Protein AF-A0A2V8LZL6-F1 (afdb_monomer_lite)

Radius of gyration: 14.29 Å; chains: 1; bounding box: 36×36×32 Å

Secondary structure (DSSP, 8-state):
-EEEEPPPHHHHHHHHHH-GGG--GGGSEEEEESS-TTTTSGGGGG-SEEEETTEEEEEGGG-S--TT-HHHHHHHHHHHHHHHHHHHSTTHHHHHHHHHHHHHTTTT-HHHHHHHHHHHHHHHHHHHTT-

Sequence (131 aa):
MLTRIDLPDALAEWIQIHIPSAGDLTKIRFRSCRRIPFWWIRGNRNMSGLTLANRVYLRAEYCPIDPANRGTVELVFHELAHVLQFRRHPVLFPFRYLLHHVRYGYANNPAEVEARQFADRLMDQYFRDRE

Structure (mmCIF, N/CA/C/O backbone):
data_AF-A0A2V8LZL6-F1
#
_entry.id   AF-A0A2V8LZL6-F1
#
loop_
_atom_site.group_PDB
_atom_site.id
_atom_site.type_symbol
_atom_site.label_atom_id
_atom_site.label_alt_id
_atom_site.label_comp_id
_atom_site.label_asym_id
_atom_site.label_entity_id
_atom_site.label_seq_id
_atom_site.pdbx_PDB_ins_code
_atom_site.Cartn_x
_atom_site.Cartn_y
_atom_site.Cartn_z
_atom_site.occupancy
_atom_site.B_iso_or_equiv
_atom_site.auth_seq_id
_atom_site.auth_comp_id
_atom_site.auth_asym_id
_atom_site.auth_atom_id
_atom_site.pdbx_PDB_model_num
ATOM 1 N N . MET A 1 1 ? 18.870 4.188 6.033 1.00 62.16 1 MET A N 1
ATOM 2 C CA . MET A 1 1 ? 18.158 4.120 7.322 1.00 62.16 1 MET A CA 1
ATOM 3 C C . MET A 1 1 ? 16.705 3.778 7.035 1.00 62.16 1 MET A C 1
ATOM 5 O O . MET A 1 1 ? 16.185 4.294 6.051 1.00 62.16 1 MET A O 1
ATOM 9 N N . LEU A 1 2 ? 16.120 2.842 7.788 1.00 80.06 2 LEU A N 1
ATOM 10 C CA . LEU A 1 2 ? 14.692 2.521 7.719 1.00 80.06 2 LEU A CA 1
ATOM 11 C C . LEU A 1 2 ? 13.992 3.322 8.809 1.00 80.06 2 LEU A C 1
ATOM 13 O O . LEU A 1 2 ? 14.282 3.098 9.983 1.00 80.06 2 LEU A O 1
ATOM 17 N N . THR A 1 3 ? 13.087 4.212 8.430 1.00 87.56 3 THR A N 1
ATOM 18 C CA . THR A 1 3 ? 12.347 5.043 9.387 1.00 87.56 3 THR A CA 1
ATOM 19 C C . THR A 1 3 ? 10.912 4.550 9.436 1.00 87.56 3 THR A C 1
ATOM 21 O O . THR A 1 3 ? 10.319 4.317 8.387 1.00 87.56 3 THR A O 1
ATOM 24 N N . ARG A 1 4 ? 10.356 4.327 10.629 1.00 88.25 4 ARG A N 1
ATOM 25 C CA . ARG A 1 4 ? 8.923 4.038 10.763 1.00 88.25 4 ARG A CA 1
ATOM 26 C C . ARG A 1 4 ? 8.138 5.274 10.322 1.00 88.25 4 ARG A C 1
ATOM 28 O O . ARG A 1 4 ? 8.543 6.384 10.646 1.00 88.25 4 ARG A O 1
ATOM 35 N N . ILE A 1 5 ? 7.059 5.058 9.584 1.00 89.31 5 ILE A N 1
ATOM 36 C CA . ILE A 1 5 ? 6.111 6.107 9.219 1.00 89.31 5 ILE A CA 1
ATOM 37 C C . ILE A 1 5 ? 4.758 5.686 9.759 1.00 89.31 5 ILE A C 1
ATOM 39 O O . ILE A 1 5 ? 4.424 4.500 9.700 1.00 89.31 5 ILE A O 1
ATOM 43 N N . ASP A 1 6 ? 4.001 6.647 10.255 1.00 88.94 6 ASP A N 1
ATOM 44 C CA . ASP A 1 6 ? 2.611 6.445 10.620 1.00 88.94 6 ASP A CA 1
ATOM 45 C C . ASP A 1 6 ? 1.721 7.046 9.522 1.00 88.94 6 ASP A C 1
ATOM 47 O O . ASP A 1 6 ? 2.081 8.030 8.868 1.00 88.94 6 ASP A O 1
ATOM 51 N N . LEU A 1 7 ? 0.592 6.390 9.254 1.00 89.81 7 LEU A N 1
ATOM 52 C CA . LEU A 1 7 ? -0.404 6.926 8.334 1.00 89.81 7 LEU A CA 1
ATOM 53 C C . LEU A 1 7 ? -1.052 8.160 8.977 1.00 89.81 7 LEU A C 1
ATOM 55 O O . LEU A 1 7 ? -1.314 8.119 10.177 1.00 89.81 7 LEU A O 1
ATOM 59 N N . PRO A 1 8 ? -1.344 9.223 8.210 1.00 93.00 8 PRO A N 1
ATOM 60 C CA . PRO A 1 8 ? -2.148 10.335 8.703 1.00 93.00 8 PRO A CA 1
ATOM 61 C C . PRO A 1 8 ? -3.491 9.828 9.233 1.00 93.00 8 PRO A C 1
ATOM 63 O O . PRO A 1 8 ? -4.126 9.015 8.557 1.00 93.00 8 PRO A O 1
ATOM 66 N N . ASP A 1 9 ? -3.938 10.338 10.382 1.00 90.88 9 ASP A N 1
ATOM 67 C CA . ASP A 1 9 ? -5.146 9.848 11.066 1.00 90.88 9 ASP A CA 1
ATOM 68 C C . ASP A 1 9 ? -6.364 9.832 10.135 1.00 90.88 9 ASP A C 1
ATOM 70 O O . ASP A 1 9 ? -7.001 8.797 9.970 1.00 90.88 9 ASP A O 1
ATOM 74 N N . ALA A 1 10 ? -6.594 10.924 9.397 1.00 91.31 10 ALA A N 1
ATOM 75 C CA . ALA A 1 10 ? -7.693 11.021 8.433 1.00 91.31 10 ALA A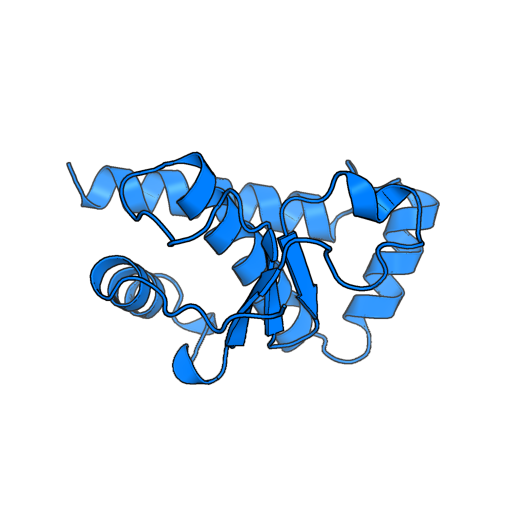 CA 1
ATOM 76 C C . ALA A 1 10 ? -7.651 9.934 7.340 1.00 91.31 10 ALA A C 1
ATOM 78 O O . ALA A 1 10 ? -8.689 9.427 6.920 1.00 91.31 10 ALA A O 1
ATOM 79 N N . LEU A 1 11 ? -6.456 9.561 6.866 1.00 93.06 11 LEU A N 1
ATOM 80 C CA . LEU A 1 11 ? -6.304 8.503 5.865 1.00 93.06 11 LEU A CA 1
ATOM 81 C C . LEU A 1 11 ? -6.493 7.119 6.498 1.00 93.06 11 LEU A C 1
ATOM 83 O O . LEU A 1 11 ? -7.136 6.255 5.907 1.00 93.06 11 LEU A O 1
ATOM 87 N N . ALA A 1 12 ? -5.948 6.903 7.697 1.00 93.00 12 ALA A N 1
ATOM 88 C CA . ALA A 1 12 ? -6.090 5.646 8.424 1.00 93.00 12 ALA A CA 1
ATOM 89 C C . ALA A 1 12 ? -7.556 5.358 8.787 1.00 93.00 12 ALA A C 1
ATOM 91 O O . ALA A 1 12 ? -8.043 4.254 8.545 1.00 93.00 12 ALA A O 1
ATOM 92 N N . GLU A 1 13 ? -8.275 6.354 9.302 1.00 92.62 13 GLU A N 1
ATOM 93 C CA . GLU A 1 13 ? -9.704 6.264 9.613 1.00 92.62 13 GLU A CA 1
ATOM 94 C C . GLU A 1 13 ? -10.527 5.965 8.362 1.00 92.62 13 GLU A C 1
ATOM 96 O O . GLU A 1 13 ? -11.329 5.027 8.355 1.00 92.62 13 GLU A O 1
ATOM 101 N N . TRP A 1 14 ? -10.275 6.693 7.271 1.00 95.38 14 TRP A N 1
ATOM 102 C CA . TRP A 1 14 ? -10.980 6.462 6.014 1.00 95.38 14 TRP A CA 1
ATOM 103 C C . TRP A 1 14 ? -10.758 5.038 5.485 1.00 95.38 14 TRP A C 1
ATOM 105 O O . TRP A 1 14 ? -11.719 4.371 5.092 1.00 95.38 14 TRP A O 1
ATOM 115 N N . ILE A 1 15 ? -9.517 4.534 5.535 1.00 94.31 15 ILE A N 1
ATOM 116 C CA . ILE A 1 15 ? -9.184 3.149 5.163 1.00 94.31 15 ILE A CA 1
ATOM 117 C C . ILE A 1 15 ? -9.949 2.155 6.041 1.00 94.31 15 ILE A C 1
ATOM 119 O O . ILE A 1 15 ? -10.469 1.164 5.531 1.00 94.31 15 ILE A O 1
ATOM 123 N N . GLN A 1 16 ? -10.020 2.393 7.350 1.00 93.25 16 GLN A N 1
ATOM 124 C CA . GLN A 1 16 ? -10.685 1.490 8.287 1.00 93.25 16 GLN A CA 1
ATOM 125 C C . GLN A 1 16 ? -12.190 1.369 8.000 1.00 93.25 16 GLN A C 1
ATOM 127 O O . GLN A 1 16 ? -12.744 0.275 8.129 1.00 93.25 16 GLN A O 1
ATOM 132 N N . ILE A 1 17 ? -12.822 2.470 7.583 1.00 93.69 17 ILE A N 1
ATOM 133 C CA . ILE A 1 17 ? -14.245 2.540 7.226 1.00 93.69 17 ILE A CA 1
ATOM 134 C C . ILE A 1 17 ? -14.511 1.842 5.886 1.00 93.69 17 ILE A C 1
ATOM 136 O O . ILE A 1 17 ? -15.402 0.999 5.790 1.00 93.69 17 ILE A O 1
ATOM 140 N N . HIS A 1 18 ? -13.730 2.164 4.854 1.00 93.56 18 HIS A N 1
ATOM 141 C CA . HIS A 1 18 ? -14.017 1.739 3.480 1.00 93.56 18 HIS A CA 1
ATOM 142 C C . HIS A 1 18 ? -13.380 0.404 3.090 1.00 93.56 1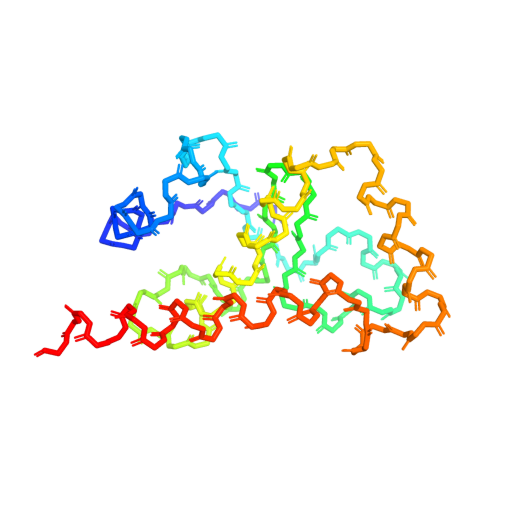8 HIS A C 1
ATOM 144 O O . HIS A 1 18 ? -13.795 -0.234 2.122 1.00 93.56 18 HIS A O 1
ATOM 150 N N . ILE A 1 19 ? -12.385 -0.054 3.850 1.00 92.69 19 ILE A N 1
ATOM 151 C CA . ILE A 1 19 ? -11.636 -1.282 3.582 1.00 92.69 19 ILE A CA 1
ATOM 152 C C . ILE A 1 19 ? -11.621 -2.147 4.849 1.00 92.69 19 ILE A C 1
ATOM 154 O O . ILE A 1 19 ? -10.558 -2.419 5.411 1.00 92.69 19 ILE A O 1
ATOM 158 N N . PRO A 1 20 ? -12.774 -2.670 5.304 1.00 88.81 20 PRO A N 1
ATOM 159 C CA . PRO A 1 20 ? -12.835 -3.478 6.524 1.00 88.81 20 PRO A CA 1
ATOM 160 C C . PRO A 1 20 ? -11.959 -4.741 6.439 1.00 88.81 20 PRO A C 1
ATOM 162 O O . PRO A 1 20 ? -11.428 -5.214 7.444 1.00 88.81 20 PRO A O 1
ATOM 165 N N . SER A 1 21 ? -11.708 -5.259 5.230 1.00 87.50 21 SER A N 1
ATOM 166 C CA . SER A 1 21 ? -10.777 -6.373 4.998 1.00 87.50 21 SER A CA 1
ATOM 167 C C . SER A 1 21 ? -9.311 -6.043 5.319 1.00 87.50 21 SER A C 1
ATOM 169 O O . SER A 1 21 ? -8.503 -6.957 5.514 1.00 87.50 21 SER A O 1
ATOM 171 N N . ALA A 1 22 ? -8.945 -4.758 5.397 1.00 83.69 22 ALA A N 1
ATOM 172 C CA . ALA A 1 22 ? -7.639 -4.314 5.885 1.00 83.69 22 ALA A CA 1
ATOM 173 C C . ALA A 1 22 ? -7.464 -4.561 7.388 1.00 83.69 22 ALA A C 1
ATOM 175 O O . ALA A 1 22 ? -6.330 -4.526 7.878 1.00 83.69 22 ALA A O 1
ATOM 176 N N . GLY A 1 23 ? -8.530 -4.953 8.096 1.00 86.69 23 GLY A N 1
ATOM 177 C CA . GLY A 1 23 ? -8.491 -5.328 9.503 1.00 86.69 23 GLY A CA 1
ATOM 178 C C . GLY A 1 23 ? -7.834 -4.240 10.343 1.00 86.69 23 GLY A C 1
ATOM 179 O O . GLY A 1 23 ? -7.984 -3.059 10.065 1.00 86.69 23 GLY A O 1
ATOM 180 N N . ASP A 1 24 ? -7.073 -4.651 11.348 1.00 87.25 24 ASP A N 1
ATOM 181 C CA . ASP A 1 24 ? -6.330 -3.730 12.203 1.00 87.25 24 ASP A CA 1
ATOM 182 C C . ASP A 1 24 ? -5.102 -3.151 11.471 1.00 87.25 24 ASP A C 1
ATOM 184 O O . ASP A 1 24 ? -4.125 -3.868 11.200 1.00 87.25 24 ASP A O 1
ATOM 188 N N . LEU A 1 25 ? -5.155 -1.852 11.156 1.00 86.62 25 LEU A N 1
ATOM 189 C CA . LEU A 1 25 ? -4.078 -1.124 10.478 1.00 86.62 25 LEU A CA 1
ATOM 190 C C . LEU A 1 25 ? -2.808 -1.008 11.323 1.00 86.62 25 LEU A C 1
ATOM 192 O O . LEU A 1 25 ? -1.718 -0.942 10.756 1.00 86.62 25 LEU A O 1
ATOM 196 N N . THR A 1 26 ? -2.895 -1.094 12.654 1.00 85.38 26 THR A N 1
ATOM 197 C CA . THR A 1 26 ? -1.710 -1.052 13.534 1.00 85.38 26 THR A CA 1
ATOM 198 C C . THR A 1 26 ? -0.792 -2.263 13.329 1.00 85.38 26 THR A C 1
ATOM 200 O O . THR A 1 26 ? 0.408 -2.223 13.622 1.00 85.38 26 THR A O 1
ATOM 203 N N . LYS A 1 27 ? -1.331 -3.351 12.760 1.00 89.00 27 LYS A N 1
ATOM 204 C CA . LYS A 1 27 ? -0.564 -4.547 12.386 1.00 89.00 27 LYS A CA 1
ATOM 205 C C . LYS A 1 27 ? 0.206 -4.370 11.079 1.00 89.00 27 LYS A C 1
ATOM 207 O O . LYS A 1 27 ? 1.075 -5.202 10.792 1.00 89.00 27 LYS A O 1
ATOM 212 N N . ILE A 1 28 ? -0.090 -3.329 10.300 1.00 91.94 28 ILE A N 1
ATOM 213 C CA . ILE A 1 28 ? 0.609 -2.982 9.063 1.00 91.94 28 ILE A CA 1
ATOM 214 C C . ILE A 1 28 ? 1.711 -1.977 9.400 1.00 91.94 28 ILE A C 1
ATOM 216 O O . ILE A 1 28 ? 1.474 -0.930 9.993 1.00 91.94 28 ILE A O 1
ATOM 220 N N . ARG A 1 29 ? 2.955 -2.308 9.053 1.00 93.44 29 ARG A N 1
ATOM 221 C CA . ARG A 1 29 ? 4.125 -1.492 9.394 1.00 93.44 29 ARG A CA 1
ATOM 222 C C . ARG A 1 29 ? 4.622 -0.752 8.163 1.00 93.44 29 ARG A C 1
ATOM 224 O O . ARG A 1 29 ? 5.306 -1.361 7.340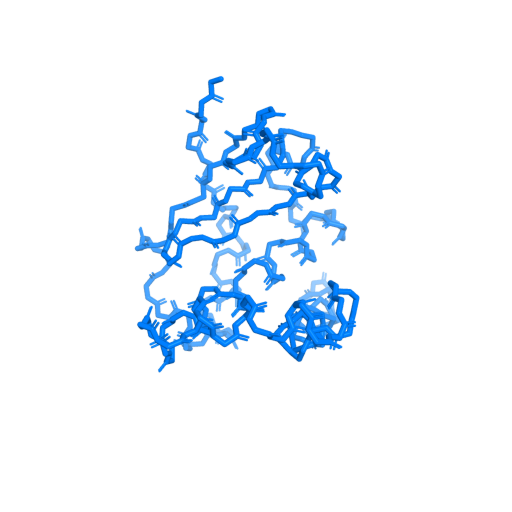 1.00 93.44 29 ARG A O 1
ATOM 231 N N . PHE A 1 30 ? 4.345 0.545 8.089 1.00 92.94 30 PHE A N 1
ATOM 232 C CA . PHE A 1 30 ? 4.877 1.425 7.052 1.00 92.94 30 PHE A CA 1
ATOM 233 C C . PHE A 1 30 ? 6.292 1.893 7.408 1.00 92.94 30 PHE A C 1
ATOM 235 O O . PHE A 1 30 ? 6.601 2.232 8.557 1.00 92.94 30 PHE A O 1
ATOM 242 N N . ARG A 1 31 ? 7.195 1.854 6.426 1.00 93.31 31 ARG A N 1
ATOM 243 C CA . ARG A 1 31 ? 8.596 2.250 6.587 1.00 93.31 31 ARG A CA 1
ATOM 244 C C . ARG A 1 31 ? 9.087 3.061 5.399 1.00 93.31 31 ARG A C 1
ATOM 246 O O . ARG A 1 31 ? 8.948 2.637 4.260 1.00 93.31 31 ARG A O 1
ATOM 253 N N . SER A 1 32 ? 9.765 4.164 5.687 1.00 92.38 32 SER A N 1
ATOM 254 C CA . SER A 1 32 ? 10.518 4.944 4.711 1.00 92.38 32 SER A CA 1
ATOM 255 C C . SER A 1 32 ? 11.880 4.312 4.477 1.00 92.38 32 SER A C 1
ATOM 257 O O . SER A 1 32 ? 12.570 3.926 5.431 1.00 92.38 32 SER A O 1
ATOM 259 N N . CYS A 1 33 ? 12.309 4.245 3.222 1.00 89.19 33 CYS A N 1
ATOM 260 C CA . CYS A 1 33 ? 13.644 3.801 2.861 1.00 89.19 33 CYS A CA 1
ATOM 261 C C . CYS A 1 33 ? 14.196 4.563 1.652 1.00 89.19 33 CYS A C 1
ATOM 263 O O . CYS A 1 33 ? 13.493 4.868 0.698 1.00 89.19 33 CYS A O 1
ATOM 265 N N . ARG A 1 34 ? 15.504 4.850 1.650 1.00 86.31 34 ARG A N 1
ATOM 266 C CA . ARG A 1 34 ? 16.192 5.345 0.437 1.00 86.31 34 ARG A CA 1
ATOM 267 C C . ARG A 1 34 ? 16.391 4.245 -0.608 1.00 86.31 34 ARG A C 1
ATOM 269 O O . ARG A 1 34 ? 16.499 4.521 -1.797 1.00 86.31 34 ARG A O 1
ATOM 276 N N . ARG A 1 35 ? 16.503 3.000 -0.143 1.00 86.75 35 ARG A N 1
ATOM 277 C CA . ARG A 1 35 ? 16.687 1.800 -0.957 1.00 86.75 35 ARG A CA 1
ATOM 278 C C . ARG A 1 35 ? 15.658 0.777 -0.503 1.00 86.75 35 ARG A C 1
ATOM 280 O O . ARG A 1 35 ? 15.701 0.362 0.656 1.00 86.75 35 ARG A O 1
ATOM 287 N N . ILE A 1 36 ? 14.761 0.412 -1.410 1.00 86.62 36 ILE A N 1
ATOM 288 C CA . ILE A 1 36 ? 13.768 -0.647 -1.217 1.00 86.62 36 ILE A CA 1
ATOM 289 C C . ILE A 1 36 ? 14.503 -1.973 -0.935 1.00 86.62 36 ILE A C 1
ATOM 291 O O . ILE A 1 36 ? 15.626 -2.162 -1.426 1.00 86.62 36 ILE A O 1
ATOM 295 N N . PRO A 1 37 ? 13.937 -2.891 -0.125 1.00 82.62 37 PRO A N 1
ATOM 296 C CA . PRO A 1 37 ? 14.510 -4.221 0.049 1.00 82.62 37 PRO A CA 1
ATOM 297 C C . PRO A 1 37 ? 14.855 -4.895 -1.287 1.00 82.62 37 PRO A C 1
ATOM 299 O O . PRO A 1 37 ? 14.177 -4.716 -2.298 1.00 82.62 37 PRO A O 1
ATOM 302 N N . PHE A 1 38 ? 15.939 -5.673 -1.293 1.00 82.62 38 PHE A N 1
ATOM 303 C CA . PHE A 1 38 ? 16.459 -6.331 -2.498 1.00 82.62 38 PHE A CA 1
ATOM 304 C C . PHE A 1 38 ? 16.914 -5.366 -3.612 1.00 82.62 38 PHE A C 1
ATOM 306 O O . PHE A 1 38 ? 16.931 -5.727 -4.783 1.00 82.62 38 PHE A O 1
ATOM 313 N N . TRP A 1 39 ? 17.358 -4.154 -3.254 1.00 79.44 39 TRP A N 1
ATOM 314 C CA . TRP A 1 39 ? 17.879 -3.127 -4.179 1.00 79.44 39 TRP A CA 1
ATOM 315 C C . TRP A 1 39 ? 18.946 -3.609 -5.185 1.00 79.44 39 TRP A C 1
ATOM 317 O O . TRP A 1 39 ? 19.150 -2.998 -6.237 1.00 79.44 39 TRP A O 1
ATOM 327 N N . TRP A 1 40 ? 19.677 -4.682 -4.867 1.00 78.88 40 TRP A N 1
ATOM 328 C CA . TRP A 1 40 ? 20.659 -5.271 -5.783 1.00 78.88 40 TRP A CA 1
ATOM 329 C C . TRP A 1 40 ? 20.013 -5.884 -7.037 1.00 78.88 40 TRP A C 1
ATOM 331 O O . TRP A 1 40 ? 20.682 -5.988 -8.064 1.00 78.88 40 TRP A O 1
ATOM 341 N N . ILE A 1 41 ? 18.721 -6.220 -6.991 1.00 80.56 41 ILE A N 1
ATOM 342 C CA . ILE A 1 41 ? 17.935 -6.659 -8.144 1.00 80.56 41 ILE A CA 1
ATOM 343 C C . ILE A 1 41 ? 17.645 -5.440 -9.024 1.00 80.56 41 ILE A C 1
ATOM 345 O O . ILE A 1 41 ? 17.064 -4.454 -8.575 1.00 80.56 41 ILE A O 1
ATOM 349 N N . ARG A 1 42 ? 18.046 -5.500 -10.301 1.00 75.56 42 ARG A N 1
ATOM 350 C CA . ARG A 1 42 ? 17.974 -4.358 -11.232 1.00 75.56 42 ARG A CA 1
ATOM 351 C C . ARG A 1 42 ? 16.558 -3.782 -11.376 1.00 75.56 42 ARG A C 1
ATOM 353 O O . ARG A 1 42 ? 16.431 -2.566 -11.460 1.00 75.56 42 ARG A O 1
ATOM 360 N N . GLY A 1 43 ? 15.523 -4.626 -11.345 1.00 74.50 43 GLY A N 1
ATOM 361 C CA . GLY A 1 43 ? 14.118 -4.199 -11.403 1.00 74.50 43 GLY A CA 1
ATOM 362 C C . GLY A 1 43 ? 13.665 -3.369 -10.195 1.00 74.50 43 GL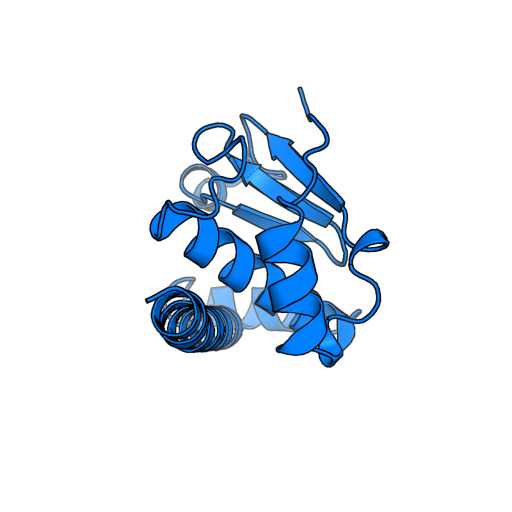Y A C 1
ATOM 363 O O . GLY A 1 43 ? 12.903 -2.422 -10.355 1.00 74.50 43 GLY A O 1
ATOM 364 N N . ASN A 1 44 ? 14.217 -3.629 -9.007 1.00 77.38 44 ASN A N 1
ATOM 365 C CA . ASN A 1 44 ? 13.787 -2.986 -7.760 1.00 77.38 44 ASN A CA 1
ATOM 366 C C . ASN A 1 44 ? 14.302 -1.548 -7.599 1.00 77.38 44 ASN A C 1
ATOM 368 O O . ASN A 1 44 ? 13.920 -0.851 -6.660 1.00 77.38 44 ASN A O 1
ATOM 372 N N . ARG A 1 45 ? 15.182 -1.084 -8.495 1.00 79.44 45 ARG A N 1
ATOM 373 C CA . ARG A 1 45 ? 15.759 0.267 -8.425 1.00 79.44 45 ARG A CA 1
ATOM 374 C C . ARG A 1 45 ? 14.772 1.370 -8.802 1.00 79.44 45 ARG A C 1
ATOM 376 O O . ARG A 1 45 ? 14.947 2.497 -8.352 1.00 79.44 45 ARG A O 1
ATOM 383 N N . ASN A 1 46 ? 13.752 1.026 -9.587 1.00 81.44 46 ASN A N 1
ATOM 384 C CA . ASN A 1 46 ? 12.738 1.956 -10.086 1.00 81.44 46 ASN A CA 1
ATOM 385 C C . ASN A 1 46 ? 11.397 1.829 -9.341 1.00 81.44 46 ASN A C 1
ATOM 387 O O . ASN A 1 46 ? 10.428 2.467 -9.733 1.00 81.44 46 ASN A O 1
ATOM 391 N N . MET A 1 47 ? 11.318 0.993 -8.301 1.00 84.31 47 MET A N 1
ATOM 392 C CA . MET A 1 47 ? 10.081 0.777 -7.548 1.00 84.31 47 MET A CA 1
ATOM 393 C C . MET A 1 47 ? 9.890 1.868 -6.496 1.00 84.31 47 MET A C 1
ATOM 395 O O . MET A 1 47 ? 10.788 2.104 -5.685 1.00 84.31 47 MET A O 1
ATOM 399 N N . SER A 1 48 ? 8.712 2.490 -6.486 1.00 89.00 48 SER A N 1
ATOM 400 C CA . SER A 1 48 ? 8.310 3.500 -5.496 1.00 89.00 48 SER A CA 1
ATOM 401 C C . SER A 1 48 ? 7.939 2.891 -4.140 1.00 89.00 48 SER A C 1
ATOM 403 O O . SER A 1 48 ? 8.114 3.540 -3.105 1.00 89.00 48 SER A O 1
ATOM 405 N N . GLY A 1 49 ? 7.501 1.630 -4.135 1.00 90.25 49 GLY A N 1
ATOM 406 C CA . GLY A 1 49 ? 7.150 0.884 -2.936 1.00 90.25 49 GLY A CA 1
ATOM 407 C C . GLY A 1 49 ? 7.379 -0.624 -3.077 1.00 90.25 49 GLY A C 1
ATOM 408 O O . GLY A 1 49 ? 7.733 -1.125 -4.147 1.00 90.25 49 GLY A O 1
ATOM 409 N N . LEU A 1 50 ? 7.293 -1.327 -1.949 1.00 91.94 50 LEU A N 1
ATOM 410 C CA . LEU A 1 50 ? 7.305 -2.782 -1.874 1.00 91.94 50 LEU A CA 1
ATOM 411 C C . LEU A 1 50 ? 6.555 -3.251 -0.630 1.00 91.94 50 LEU A C 1
ATOM 413 O O . LEU A 1 50 ? 6.879 -2.844 0.490 1.00 91.94 50 LEU A O 1
ATOM 417 N N . THR A 1 51 ? 5.676 -4.228 -0.807 1.00 93.88 51 THR A N 1
ATOM 418 C CA . THR A 1 51 ? 5.003 -4.910 0.296 1.00 93.88 51 THR A CA 1
ATOM 419 C C . THR A 1 51 ? 5.560 -6.308 0.521 1.00 93.88 51 THR A C 1
ATOM 421 O O . THR A 1 51 ? 5.655 -7.129 -0.388 1.00 93.88 51 THR A O 1
ATOM 424 N N . LEU A 1 52 ? 5.895 -6.602 1.777 1.00 91.25 52 LEU A N 1
ATOM 425 C CA . LEU A 1 52 ? 6.309 -7.919 2.251 1.00 91.25 52 LEU A CA 1
ATOM 426 C C . LEU A 1 52 ? 5.427 -8.319 3.434 1.00 91.25 52 LEU A C 1
ATOM 428 O O . LEU A 1 52 ? 5.652 -7.887 4.569 1.00 91.25 52 LEU A O 1
ATOM 432 N N . ALA A 1 53 ? 4.425 -9.158 3.166 1.00 90.94 53 ALA A N 1
ATOM 433 C CA . ALA A 1 53 ? 3.403 -9.555 4.131 1.00 90.94 53 ALA A CA 1
ATOM 434 C C . ALA A 1 53 ? 2.693 -8.340 4.760 1.00 90.94 53 ALA A C 1
ATOM 436 O O . ALA A 1 53 ? 1.903 -7.677 4.099 1.00 90.94 53 ALA A O 1
ATOM 437 N N . ASN A 1 54 ? 2.963 -8.036 6.031 1.00 92.19 54 ASN A N 1
ATOM 438 C CA . ASN A 1 54 ? 2.382 -6.900 6.750 1.00 92.19 54 ASN A CA 1
ATOM 439 C C . ASN A 1 54 ? 3.319 -5.684 6.835 1.00 92.19 54 ASN A C 1
ATOM 441 O O . ASN A 1 54 ? 3.108 -4.797 7.662 1.00 92.19 54 ASN A O 1
ATOM 445 N N . ARG A 1 55 ? 4.400 -5.664 6.055 1.00 93.69 55 ARG A N 1
ATOM 446 C CA . ARG A 1 55 ? 5.385 -4.580 6.050 1.00 93.69 55 ARG A CA 1
ATOM 447 C C . ARG A 1 55 ? 5.354 -3.890 4.700 1.00 93.69 55 ARG A C 1
ATOM 449 O O . ARG A 1 55 ? 5.598 -4.538 3.688 1.00 93.69 55 ARG A O 1
ATOM 456 N N . VAL A 1 56 ? 5.107 -2.589 4.720 1.00 94.31 56 VAL A N 1
ATOM 457 C CA . VAL A 1 56 ? 5.085 -1.739 3.532 1.00 94.31 56 VAL A CA 1
ATOM 458 C C . VAL A 1 56 ? 6.318 -0.849 3.566 1.00 94.31 56 VAL A C 1
ATOM 460 O O . VAL A 1 56 ? 6.579 -0.164 4.558 1.00 94.31 56 VAL A O 1
ATOM 463 N N . TYR A 1 57 ? 7.103 -0.885 2.499 1.00 94.06 57 TYR A N 1
ATOM 464 C CA . TYR A 1 57 ? 8.307 -0.087 2.331 1.00 94.06 57 TYR A CA 1
ATOM 465 C C . TYR A 1 57 ? 8.046 0.940 1.242 1.00 94.06 57 TYR A C 1
ATOM 467 O O . TYR A 1 57 ? 7.786 0.561 0.110 1.00 94.06 57 TYR A O 1
ATOM 475 N N . LEU A 1 58 ? 8.142 2.222 1.572 1.00 93.44 58 LEU A N 1
ATOM 476 C CA . LEU A 1 58 ? 7.979 3.327 0.631 1.00 93.44 58 LEU A CA 1
ATOM 477 C C . LEU A 1 58 ? 9.322 4.020 0.421 1.00 93.44 58 LEU A C 1
ATOM 479 O O . LEU A 1 58 ? 10.143 4.108 1.349 1.00 93.44 58 LEU A O 1
ATOM 483 N N . ARG A 1 59 ? 9.568 4.526 -0.790 1.00 91.06 59 ARG A N 1
ATOM 484 C CA . ARG A 1 59 ? 10.730 5.385 -1.025 1.00 91.06 59 ARG A CA 1
ATOM 485 C C . ARG A 1 59 ? 10.596 6.687 -0.242 1.00 91.06 59 ARG A C 1
ATOM 487 O O . ARG A 1 59 ? 9.513 7.246 -0.110 1.00 91.06 59 ARG A O 1
ATOM 494 N N . ALA A 1 60 ? 11.730 7.186 0.241 1.00 89.06 60 ALA A N 1
ATOM 495 C CA . ALA A 1 60 ? 11.788 8.392 1.065 1.00 89.06 60 ALA A CA 1
ATOM 496 C C . ALA A 1 60 ? 11.196 9.650 0.406 1.00 89.06 60 ALA A C 1
ATOM 498 O O . ALA A 1 60 ? 10.792 10.552 1.122 1.00 89.06 60 ALA A O 1
ATOM 499 N N . GLU A 1 61 ? 11.120 9.701 -0.923 1.00 89.00 61 GLU A N 1
ATOM 500 C CA . GLU A 1 61 ? 10.509 10.808 -1.674 1.00 89.00 61 GLU A CA 1
ATOM 501 C C . GLU A 1 61 ? 8.977 10.885 -1.552 1.00 89.00 61 GLU A C 1
ATOM 503 O O . GLU A 1 61 ? 8.418 11.957 -1.739 1.00 89.00 61 GLU A O 1
ATOM 508 N N . TYR A 1 62 ? 8.314 9.791 -1.163 1.00 88.00 62 TYR A N 1
ATOM 509 C CA . TYR A 1 62 ? 6.870 9.744 -0.880 1.00 88.00 62 TYR A CA 1
ATOM 510 C C . TYR A 1 62 ? 6.570 9.886 0.622 1.00 88.00 62 TYR A C 1
ATOM 512 O O . TYR A 1 62 ? 5.503 9.500 1.094 1.00 88.00 62 TYR A O 1
ATOM 520 N N . CYS A 1 63 ? 7.558 10.337 1.403 1.00 86.81 63 CYS A N 1
ATOM 521 C CA . CYS A 1 63 ? 7.499 10.399 2.858 1.00 86.81 63 CYS A CA 1
ATOM 522 C C . CYS A 1 63 ? 7.803 11.832 3.340 1.00 86.81 63 CYS A C 1
ATOM 524 O O . CYS A 1 63 ? 8.791 12.407 2.882 1.00 86.81 63 CYS A O 1
ATOM 526 N N . PRO A 1 64 ? 7.058 12.383 4.318 1.00 89.88 64 PRO A N 1
ATOM 527 C CA . PRO A 1 64 ? 5.899 11.792 4.995 1.00 89.88 64 PRO A CA 1
ATOM 528 C C . PRO A 1 64 ? 4.705 11.594 4.049 1.00 89.88 64 PRO A C 1
ATOM 530 O O . PRO A 1 64 ? 4.658 12.175 2.969 1.00 89.88 64 PRO A O 1
ATOM 533 N N . ILE A 1 65 ? 3.769 10.729 4.446 1.00 90.75 65 ILE A N 1
ATOM 534 C CA . ILE A 1 65 ? 2.572 10.445 3.649 1.00 90.75 65 ILE A CA 1
ATOM 535 C C . ILE A 1 65 ? 1.674 11.681 3.698 1.00 90.75 65 ILE A C 1
ATOM 537 O O . ILE A 1 65 ? 1.136 12.009 4.751 1.00 90.75 65 ILE A O 1
ATOM 541 N N . ASP A 1 66 ? 1.535 12.366 2.567 1.00 91.06 66 ASP A N 1
ATOM 542 C CA . ASP A 1 66 ? 0.643 13.513 2.427 1.00 91.06 66 ASP A CA 1
ATOM 543 C C . ASP A 1 66 ? -0.744 13.039 1.950 1.00 91.06 66 ASP A C 1
ATOM 545 O O . ASP A 1 66 ? -0.858 12.557 0.819 1.00 91.06 66 ASP A O 1
ATOM 549 N N . PRO A 1 67 ? -1.801 13.167 2.778 1.00 91.31 67 PRO A N 1
ATOM 550 C CA . PRO A 1 67 ? -3.149 12.724 2.437 1.00 91.31 67 PRO A CA 1
ATOM 551 C C . PRO A 1 67 ? -3.837 13.592 1.372 1.00 91.31 67 PRO A C 1
ATOM 553 O O . PRO A 1 67 ? -4.906 13.202 0.904 1.00 91.31 67 PRO A O 1
ATOM 556 N N . ALA A 1 68 ? -3.275 14.752 1.011 1.00 90.81 68 ALA A N 1
ATOM 557 C CA . ALA A 1 68 ? -3.753 15.596 -0.085 1.00 90.81 68 ALA A CA 1
ATOM 558 C C . ALA A 1 68 ? -3.025 15.305 -1.411 1.00 90.81 68 ALA A C 1
ATOM 560 O O . ALA A 1 68 ? -3.526 15.641 -2.486 1.00 90.81 68 ALA A O 1
ATOM 561 N N . ASN A 1 69 ? -1.859 14.654 -1.361 1.00 92.75 69 ASN A N 1
ATOM 562 C CA . ASN A 1 69 ? -1.095 14.312 -2.552 1.00 92.75 69 ASN A CA 1
ATOM 563 C C . ASN A 1 69 ? -1.634 13.031 -3.197 1.00 92.75 69 ASN A C 1
ATOM 565 O O . ASN A 1 69 ? -1.492 11.935 -2.651 1.00 92.75 69 ASN A O 1
ATOM 569 N N . ARG A 1 70 ? -2.191 13.161 -4.406 1.00 92.12 70 ARG A N 1
ATOM 570 C CA . ARG A 1 70 ? -2.784 12.027 -5.124 1.00 92.12 70 ARG A CA 1
ATOM 571 C C . ARG A 1 70 ? -1.806 10.868 -5.337 1.00 92.12 70 ARG A C 1
ATOM 573 O O . ARG A 1 70 ? -2.170 9.733 -5.067 1.00 92.12 70 ARG A O 1
ATOM 580 N N . GLY A 1 71 ? -0.573 11.143 -5.763 1.00 91.44 71 GLY A N 1
ATOM 581 C CA . GLY A 1 71 ? 0.407 10.091 -6.053 1.00 91.44 71 GLY A CA 1
ATOM 582 C C . GLY A 1 71 ? 0.849 9.329 -4.802 1.00 91.44 71 GLY A C 1
ATOM 583 O O . GLY A 1 71 ? 1.030 8.114 -4.837 1.00 91.44 71 GLY A O 1
ATOM 584 N N . THR A 1 72 ? 0.978 10.022 -3.668 1.00 92.38 72 THR A N 1
ATOM 585 C CA . THR A 1 72 ? 1.330 9.379 -2.396 1.00 92.38 72 THR A CA 1
ATOM 586 C C . THR A 1 72 ? 0.190 8.508 -1.866 1.00 92.38 72 THR A C 1
ATOM 588 O O . THR A 1 72 ? 0.439 7.392 -1.410 1.00 92.38 72 THR A O 1
ATOM 591 N N . VAL A 1 73 ? -1.057 8.983 -1.947 1.00 94.12 73 VAL A N 1
ATOM 592 C CA . VAL A 1 73 ? -2.238 8.209 -1.525 1.00 94.12 73 VAL A CA 1
ATOM 593 C C . VAL A 1 73 ? -2.445 6.988 -2.426 1.00 94.12 73 VAL A C 1
ATOM 595 O O . VAL A 1 73 ? -2.661 5.886 -1.920 1.00 94.12 73 VAL A O 1
ATOM 598 N N . GLU A 1 74 ? -2.289 7.150 -3.741 1.00 95.19 74 GLU A N 1
ATOM 599 C CA . GLU A 1 74 ? -2.372 6.056 -4.714 1.00 95.19 74 GLU A CA 1
ATOM 600 C C . GLU A 1 74 ? -1.349 4.963 -4.398 1.00 95.19 74 GLU A C 1
ATOM 602 O O . GLU A 1 74 ? -1.702 3.785 -4.311 1.00 95.19 74 GLU A O 1
ATOM 607 N N . LEU A 1 75 ? -0.095 5.351 -4.131 1.00 94.44 75 LEU A N 1
ATOM 608 C CA . LEU A 1 75 ? 0.960 4.420 -3.738 1.00 94.44 75 LEU A CA 1
ATOM 609 C C . LEU A 1 75 ? 0.603 3.667 -2.447 1.00 94.44 75 LEU A C 1
ATOM 611 O O . LEU A 1 75 ? 0.809 2.458 -2.364 1.00 94.44 75 LEU A O 1
ATOM 615 N N . VAL A 1 76 ? 0.035 4.346 -1.446 1.00 95.06 76 VAL A N 1
ATOM 616 C CA . VAL A 1 76 ? -0.412 3.697 -0.203 1.00 95.06 76 VAL A CA 1
ATOM 617 C C . VAL A 1 76 ? -1.509 2.667 -0.477 1.00 95.06 76 VAL A C 1
ATOM 619 O O . VAL A 1 76 ? -1.424 1.549 0.037 1.00 95.06 76 VAL A O 1
ATOM 622 N N . PHE A 1 77 ? -2.518 2.997 -1.287 1.00 96.31 77 PHE A N 1
ATOM 623 C CA . PHE A 1 77 ? -3.588 2.055 -1.631 1.00 96.31 77 PHE A CA 1
ATOM 624 C C . PHE A 1 77 ? -3.090 0.880 -2.474 1.00 96.31 77 PHE A C 1
ATOM 626 O O . PHE A 1 77 ? -3.522 -0.254 -2.253 1.00 96.31 77 PHE A O 1
ATOM 633 N N . HIS A 1 78 ? -2.146 1.125 -3.381 1.00 96.81 78 HIS A N 1
ATOM 634 C CA . HIS A 1 78 ? -1.502 0.083 -4.171 1.00 96.81 78 HIS A CA 1
ATOM 635 C C . HIS A 1 78 ? -0.772 -0.925 -3.273 1.00 96.81 78 HIS A C 1
ATOM 637 O O . HIS A 1 78 ? -1.019 -2.129 -3.342 1.00 96.81 78 HIS A O 1
ATOM 643 N N . GLU A 1 79 ? 0.066 -0.445 -2.353 1.00 95.50 79 GLU A N 1
ATOM 644 C CA . GLU A 1 79 ? 0.770 -1.318 -1.410 1.00 95.50 79 GLU A CA 1
ATOM 645 C C . GLU A 1 79 ? -0.193 -2.025 -0.443 1.00 95.50 79 GLU A C 1
ATOM 647 O O . GLU A 1 79 ? -0.017 -3.200 -0.105 1.00 95.50 79 GLU A O 1
ATOM 652 N N . LEU A 1 80 ? -1.276 -1.357 -0.038 1.00 95.31 80 LEU A N 1
ATOM 653 C CA . LEU A 1 80 ? -2.322 -1.976 0.771 1.00 95.31 80 LEU A CA 1
ATOM 654 C C . LEU A 1 80 ? -2.995 -3.146 0.037 1.00 95.31 80 LEU A C 1
ATOM 656 O O . LEU A 1 80 ? -3.278 -4.169 0.665 1.00 95.31 80 LEU A O 1
ATOM 660 N N . ALA A 1 81 ? -3.198 -3.047 -1.280 1.00 96.38 81 ALA A N 1
ATOM 661 C CA . ALA A 1 81 ? -3.722 -4.150 -2.084 1.00 96.38 81 ALA A CA 1
ATOM 662 C C . ALA A 1 81 ? -2.838 -5.399 -1.958 1.00 96.38 81 ALA A C 1
ATOM 664 O O . ALA A 1 81 ? -3.345 -6.501 -1.730 1.00 96.38 81 ALA A O 1
ATOM 665 N N . HIS A 1 82 ? -1.515 -5.232 -2.001 1.00 95.69 82 HIS A N 1
ATOM 666 C CA . HIS A 1 82 ? -0.580 -6.334 -1.789 1.00 95.69 82 HIS A CA 1
ATOM 667 C C . HIS A 1 82 ? -0.658 -6.910 -0.375 1.00 95.69 82 HIS A C 1
ATOM 669 O O . HIS A 1 82 ? -0.594 -8.131 -0.217 1.00 95.69 82 HIS A O 1
ATOM 675 N N . VAL A 1 83 ? -0.869 -6.085 0.657 1.00 94.75 83 VAL A N 1
ATOM 676 C CA . VAL A 1 83 ? -1.103 -6.591 2.022 1.00 94.75 83 VAL A CA 1
ATOM 677 C C . VAL A 1 83 ? -2.345 -7.485 2.048 1.00 94.75 83 VAL A C 1
ATOM 679 O O . VAL A 1 83 ? -2.319 -8.565 2.643 1.00 94.75 83 VAL A O 1
ATOM 682 N N . LEU A 1 84 ? -3.429 -7.077 1.382 1.00 94.25 84 LEU A N 1
ATOM 683 C CA . LEU A 1 84 ? -4.653 -7.877 1.288 1.00 94.25 84 LEU A CA 1
ATOM 684 C C . LEU A 1 84 ? -4.427 -9.176 0.507 1.00 94.25 84 LEU A C 1
ATOM 686 O O . LEU A 1 84 ? -4.876 -10.234 0.947 1.00 94.25 84 LEU A O 1
ATOM 690 N N . GLN A 1 85 ? -3.695 -9.135 -0.605 1.00 94.50 85 GLN A N 1
ATOM 691 C CA . GLN A 1 85 ? -3.344 -10.327 -1.381 1.00 94.50 85 GLN A CA 1
ATOM 692 C C . GLN A 1 85 ? -2.490 -11.310 -0.565 1.00 94.50 85 GLN A C 1
ATOM 694 O O . GLN A 1 85 ? -2.784 -12.510 -0.540 1.00 94.50 85 GLN A O 1
ATOM 699 N N . PHE A 1 86 ? -1.498 -10.809 0.180 1.00 93.56 86 PHE A N 1
ATOM 700 C CA . PHE A 1 86 ? -0.733 -11.606 1.139 1.00 93.56 86 PHE A CA 1
ATOM 701 C C . PHE A 1 86 ? -1.638 -12.214 2.207 1.00 93.56 86 PHE A C 1
ATOM 703 O O . PHE A 1 86 ? -1.482 -13.379 2.543 1.00 93.56 86 PHE A O 1
ATOM 710 N N . ARG A 1 87 ? -2.611 -11.476 2.742 1.00 92.00 87 ARG A N 1
ATOM 711 C CA . ARG A 1 87 ? -3.530 -12.026 3.751 1.00 92.00 87 ARG A CA 1
ATOM 712 C C . ARG A 1 87 ? -4.452 -13.105 3.192 1.00 92.00 87 ARG A C 1
ATOM 714 O O . ARG A 1 87 ? -4.716 -14.076 3.893 1.00 92.00 87 ARG A O 1
ATOM 721 N N . ARG A 1 88 ? -4.908 -12.967 1.943 1.00 92.56 88 ARG A N 1
ATOM 722 C CA . ARG A 1 88 ? -5.720 -13.993 1.264 1.00 92.56 88 ARG A CA 1
ATOM 723 C C . ARG A 1 88 ? -4.922 -15.279 1.039 1.00 92.56 88 ARG A C 1
ATOM 725 O O . ARG A 1 88 ? -5.451 -16.370 1.231 1.00 92.56 88 ARG A O 1
ATOM 732 N N . HIS A 1 89 ? -3.651 -15.161 0.651 1.00 92.44 89 HIS A N 1
ATOM 733 C CA . HIS A 1 89 ? -2.800 -16.305 0.317 1.00 92.44 89 HIS A CA 1
ATOM 734 C C . HIS A 1 89 ? -1.351 -16.131 0.814 1.00 92.44 89 HIS A C 1
ATOM 736 O O . HIS A 1 89 ? -0.444 -15.991 -0.003 1.00 92.44 89 HIS A O 1
ATOM 742 N N . PRO A 1 90 ? -1.074 -16.208 2.128 1.00 90.00 90 PRO A N 1
ATOM 743 C CA . PRO A 1 90 ? 0.216 -15.789 2.698 1.00 90.00 90 PRO A CA 1
ATOM 744 C C . PRO A 1 90 ? 1.414 -16.581 2.186 1.00 90.00 90 PRO A C 1
ATOM 746 O O . PRO A 1 90 ? 2.491 -16.021 1.999 1.00 90.00 90 PRO A O 1
ATOM 749 N N . VAL A 1 91 ? 1.218 -17.874 1.925 1.00 90.19 91 VAL A N 1
ATOM 750 C CA . VAL A 1 91 ? 2.273 -18.755 1.415 1.00 90.19 91 VAL A CA 1
ATOM 751 C C . VAL A 1 91 ? 2.307 -18.747 -0.109 1.00 90.19 91 VAL A C 1
ATOM 753 O O . VAL A 1 91 ? 3.375 -18.613 -0.689 1.00 90.19 91 VAL A O 1
ATOM 756 N N . LEU A 1 92 ? 1.155 -18.870 -0.776 1.00 91.88 92 LEU A N 1
ATOM 757 C CA . LEU A 1 92 ? 1.094 -19.046 -2.234 1.00 91.88 92 LEU A CA 1
ATOM 758 C C . LEU A 1 92 ? 1.277 -17.746 -3.020 1.00 91.88 92 LEU A C 1
ATOM 760 O O . LEU A 1 92 ? 1.730 -17.796 -4.163 1.00 91.88 92 LEU A O 1
ATOM 764 N N . PHE A 1 93 ? 0.924 -16.598 -2.440 1.00 91.12 93 PHE A N 1
ATOM 765 C CA . PHE A 1 93 ? 1.018 -15.303 -3.104 1.00 91.12 93 PHE A CA 1
ATOM 766 C C . PHE A 1 93 ? 2.425 -14.987 -3.631 1.00 91.12 93 PHE A C 1
ATOM 768 O O . PHE A 1 93 ? 2.524 -14.745 -4.831 1.00 91.12 93 PHE A O 1
ATOM 775 N N . PRO A 1 94 ? 3.518 -15.045 -2.837 1.00 89.69 94 PRO A N 1
ATOM 776 C CA . PRO A 1 94 ? 4.849 -14.704 -3.345 1.00 89.69 94 PRO A CA 1
ATOM 777 C C . PRO A 1 94 ? 5.295 -15.614 -4.499 1.00 89.69 94 PRO A C 1
ATOM 779 O O . PRO A 1 94 ? 5.878 -15.131 -5.469 1.00 89.69 94 PRO A O 1
ATOM 782 N N . PHE A 1 95 ? 4.968 -16.911 -4.449 1.00 91.56 95 PHE A N 1
ATOM 783 C CA . PHE A 1 95 ? 5.286 -17.842 -5.538 1.00 91.56 95 PHE A CA 1
ATOM 784 C C . PHE A 1 95 ? 4.480 -17.542 -6.802 1.00 91.56 95 PHE A C 1
ATOM 786 O O . PHE A 1 95 ? 5.049 -17.471 -7.890 1.00 91.56 95 PHE A O 1
ATOM 793 N N . ARG A 1 96 ? 3.162 -17.334 -6.672 1.00 91.25 96 ARG A N 1
ATOM 794 C CA . ARG A 1 96 ? 2.291 -16.971 -7.801 1.00 91.25 96 ARG A CA 1
ATOM 795 C C . ARG A 1 96 ? 2.700 -15.638 -8.410 1.00 91.25 96 ARG A C 1
ATOM 797 O O . ARG A 1 96 ? 2.758 -15.531 -9.630 1.00 91.25 96 ARG A O 1
ATOM 804 N N . TYR A 1 97 ? 3.019 -14.656 -7.572 1.00 90.94 97 TYR A N 1
ATOM 805 C 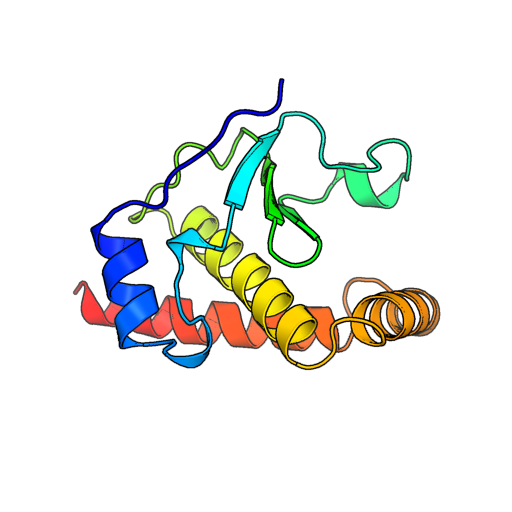CA . TYR A 1 97 ? 3.498 -13.353 -8.002 1.00 90.94 97 TYR A CA 1
ATOM 806 C C . TYR A 1 97 ? 4.768 -13.505 -8.838 1.00 90.94 97 TYR A C 1
ATOM 808 O O . TYR A 1 97 ? 4.814 -12.996 -9.952 1.00 90.94 97 TYR A O 1
ATOM 816 N N . LEU A 1 98 ? 5.768 -14.249 -8.350 1.00 89.38 98 LEU A N 1
ATOM 817 C CA . LEU A 1 98 ? 7.019 -14.455 -9.080 1.00 89.38 98 LEU A CA 1
ATOM 818 C C . LEU A 1 98 ? 6.798 -15.213 -10.396 1.00 89.38 98 LEU A C 1
ATOM 820 O O . LEU A 1 98 ? 7.320 -14.808 -11.432 1.00 89.38 98 LEU A O 1
ATOM 824 N N . LEU A 1 99 ? 5.988 -16.274 -10.379 1.00 91.88 99 LEU A N 1
ATOM 825 C CA . LEU A 1 99 ? 5.663 -17.048 -11.578 1.00 91.88 99 LEU A CA 1
ATOM 826 C C . LEU A 1 99 ? 4.975 -16.179 -12.639 1.00 91.88 99 LEU A C 1
ATOM 828 O O . LEU A 1 99 ? 5.351 -16.205 -13.810 1.00 91.88 99 LEU A O 1
ATOM 832 N N . HIS A 1 100 ? 3.986 -15.384 -12.232 1.00 91.69 100 HIS A N 1
ATOM 833 C CA . HIS A 1 100 ? 3.305 -14.451 -13.122 1.00 91.69 100 HIS A CA 1
ATOM 834 C C . HIS A 1 100 ? 4.224 -13.332 -13.600 1.00 91.69 100 HIS A C 1
ATOM 836 O O . HIS A 1 100 ? 4.134 -12.942 -14.759 1.00 91.69 100 HIS A O 1
ATOM 842 N N . HIS A 1 101 ? 5.136 -12.857 -12.757 1.00 89.50 101 HIS A N 1
ATOM 843 C CA . HIS A 1 101 ? 6.118 -11.853 -13.139 1.00 89.50 101 HIS A CA 1
ATOM 844 C C . HIS A 1 101 ? 7.065 -12.377 -14.228 1.00 89.50 101 HIS A C 1
ATOM 846 O O . HIS A 1 101 ? 7.361 -11.657 -15.175 1.00 89.50 101 HIS A O 1
ATOM 852 N N . VAL A 1 102 ? 7.497 -13.641 -14.149 1.00 89.00 102 VAL A N 1
ATOM 853 C CA . VAL A 1 102 ? 8.304 -14.278 -15.206 1.00 89.00 102 VAL A CA 1
ATOM 854 C C . VAL A 1 102 ? 7.483 -14.488 -16.481 1.00 89.00 102 VAL A C 1
ATOM 856 O O . VAL A 1 102 ? 7.985 -14.270 -17.579 1.00 89.00 102 VAL A O 1
ATOM 859 N N . ARG A 1 103 ? 6.215 -14.896 -16.351 1.00 91.81 103 ARG A N 1
ATOM 860 C CA . ARG A 1 103 ? 5.354 -15.230 -17.496 1.00 91.81 103 ARG A CA 1
ATOM 861 C C . ARG A 1 103 ? 4.825 -14.009 -18.254 1.00 91.81 103 ARG A C 1
ATOM 863 O O . ARG A 1 103 ? 4.699 -14.070 -19.471 1.00 91.81 103 ARG A O 1
ATOM 870 N N . TYR A 1 104 ? 4.479 -12.938 -17.547 1.00 89.69 104 TYR A N 1
ATOM 871 C CA . TYR A 1 104 ? 3.766 -11.779 -18.099 1.00 89.69 104 TYR A CA 1
ATOM 872 C C . TYR A 1 104 ? 4.554 -10.466 -17.976 1.00 89.69 104 TYR A C 1
ATOM 874 O O . TYR A 1 104 ? 4.149 -9.445 -18.535 1.00 89.69 104 TYR A O 1
ATOM 882 N N . GLY A 1 105 ? 5.678 -10.473 -17.254 1.00 87.62 105 GLY A N 1
ATOM 883 C CA . GLY A 1 105 ? 6.384 -9.263 -16.844 1.00 87.62 105 GLY A CA 1
ATOM 884 C C . GLY A 1 105 ? 5.700 -8.549 -15.674 1.00 87.62 105 GLY A C 1
ATOM 885 O O . GLY A 1 105 ? 4.623 -8.930 -15.216 1.00 87.62 105 GLY A O 1
ATOM 886 N N . TYR A 1 106 ? 6.330 -7.474 -15.198 1.00 86.31 106 TYR A N 1
ATOM 887 C CA . TYR A 1 106 ? 5.805 -6.651 -14.103 1.00 86.31 106 TYR A CA 1
ATOM 888 C C . TYR A 1 106 ? 4.466 -5.988 -14.459 1.00 86.31 106 TYR A C 1
ATOM 890 O O . TYR A 1 106 ? 3.480 -6.134 -13.741 1.00 86.31 106 TYR A O 1
ATOM 898 N N . ALA A 1 107 ? 4.408 -5.303 -15.606 1.00 86.31 107 ALA A N 1
ATOM 899 C CA . ALA A 1 107 ? 3.258 -4.487 -15.991 1.00 86.31 107 ALA A CA 1
ATOM 900 C C . ALA A 1 107 ? 1.956 -5.299 -16.116 1.00 86.31 107 ALA A C 1
ATOM 902 O O . ALA A 1 107 ? 0.902 -4.812 -15.714 1.00 86.31 107 ALA A O 1
ATOM 903 N N . ASN A 1 108 ? 2.041 -6.540 -16.599 1.00 89.44 108 ASN A N 1
ATOM 904 C CA . ASN A 1 108 ? 0.881 -7.401 -16.844 1.00 89.44 108 ASN A CA 1
ATOM 905 C C . ASN A 1 108 ? 0.713 -8.504 -15.790 1.00 89.44 108 ASN A C 1
ATOM 907 O O . ASN A 1 108 ? -0.076 -9.427 -15.989 1.00 89.44 108 ASN A O 1
ATOM 911 N N . ASN A 1 109 ? 1.450 -8.449 -14.675 1.00 92.44 109 ASN A N 1
ATOM 912 C CA . ASN A 1 109 ? 1.243 -9.391 -13.584 1.00 92.44 109 ASN A CA 1
ATOM 913 C C . ASN A 1 109 ? -0.188 -9.209 -13.034 1.00 92.44 109 ASN A C 1
ATOM 915 O O . ASN A 1 109 ? -0.524 -8.101 -12.617 1.00 92.44 109 ASN A O 1
ATOM 919 N N . PRO A 1 110 ? -1.028 -10.261 -12.975 1.00 93.38 110 PRO A N 1
ATOM 920 C CA . PRO A 1 110 ? -2.395 -10.154 -12.466 1.00 93.38 110 PRO A CA 1
ATOM 921 C C . PRO A 1 110 ? -2.490 -9.522 -11.072 1.00 93.38 110 PRO A C 1
ATOM 923 O O . PRO A 1 110 ? -3.437 -8.792 -10.801 1.00 93.38 110 PRO A O 1
ATOM 926 N N . ALA A 1 111 ? -1.494 -9.754 -10.209 1.00 92.75 111 ALA A N 1
ATOM 927 C CA . ALA A 1 111 ? -1.452 -9.143 -8.883 1.00 92.75 111 ALA A CA 1
ATOM 928 C C . ALA A 1 111 ? -1.236 -7.621 -8.939 1.00 92.75 111 ALA A C 1
ATOM 930 O O . ALA A 1 111 ? -1.832 -6.894 -8.150 1.00 92.75 111 ALA A O 1
ATOM 931 N N . GLU A 1 112 ? -0.417 -7.145 -9.878 1.00 94.19 112 GLU A N 1
ATOM 932 C CA . GLU A 1 112 ? -0.160 -5.718 -10.108 1.00 94.19 112 GLU A CA 1
ATOM 933 C C . GLU A 1 112 ? -1.354 -5.029 -10.770 1.00 94.19 112 GLU A C 1
ATOM 935 O O . GLU A 1 112 ? -1.688 -3.897 -10.432 1.00 94.19 112 GLU A O 1
ATOM 940 N N . VAL A 1 113 ? -2.024 -5.718 -11.699 1.00 95.94 113 VAL A N 1
ATOM 941 C CA . VAL A 1 113 ? -3.250 -5.216 -12.335 1.00 95.94 113 VAL A CA 1
ATOM 942 C C . VAL A 1 113 ? -4.359 -5.065 -11.295 1.00 95.94 113 VAL A C 1
ATOM 944 O O . VAL A 1 113 ? -4.993 -4.015 -11.237 1.00 95.94 113 VAL A O 1
ATOM 947 N N . GLU A 1 114 ? -4.555 -6.071 -10.435 1.00 95.88 114 GLU A N 1
ATOM 948 C CA . GLU A 1 114 ? -5.504 -5.982 -9.321 1.00 95.88 114 GLU A CA 1
ATOM 949 C C . GLU A 1 114 ? -5.141 -4.829 -8.375 1.00 95.88 114 GLU A C 1
ATOM 951 O O . GLU A 1 114 ? -6.025 -4.069 -7.984 1.00 95.88 114 GLU A O 1
ATOM 956 N N . ALA A 1 115 ? -3.857 -4.667 -8.034 1.00 95.69 115 ALA A N 1
ATOM 957 C CA . ALA A 1 115 ? -3.402 -3.602 -7.145 1.00 95.69 115 ALA A CA 1
ATOM 958 C C . ALA A 1 115 ? -3.658 -2.201 -7.721 1.00 95.69 115 ALA A C 1
ATOM 960 O O . ALA A 1 115 ? -4.142 -1.335 -6.996 1.00 95.69 115 ALA A O 1
ATOM 961 N N . ARG A 1 116 ? -3.425 -1.989 -9.024 1.00 95.56 116 ARG A N 1
ATOM 962 C CA . ARG A 1 116 ? -3.762 -0.726 -9.709 1.00 95.56 116 ARG A CA 1
ATOM 963 C C . ARG A 1 116 ? -5.264 -0.467 -9.714 1.00 95.56 116 ARG A C 1
ATOM 965 O O . ARG A 1 116 ? -5.699 0.561 -9.225 1.00 95.56 116 ARG A O 1
ATOM 972 N N . GLN A 1 117 ? -6.069 -1.442 -10.135 1.00 96.56 117 GLN A N 1
ATOM 973 C CA . GLN A 1 117 ? -7.533 -1.301 -10.143 1.00 96.56 117 GLN A CA 1
ATOM 974 C C . GLN A 1 117 ? -8.122 -1.077 -8.743 1.00 96.56 117 GLN A C 1
ATOM 976 O O . GLN A 1 117 ? -9.176 -0.460 -8.583 1.00 96.56 117 GLN A O 1
ATOM 981 N N . PHE A 1 118 ? -7.498 -1.641 -7.712 1.00 96.38 118 PHE A N 1
ATOM 982 C CA . PHE A 1 118 ? -7.873 -1.395 -6.327 1.00 96.38 118 PHE A CA 1
ATOM 983 C C . PHE A 1 118 ? -7.513 0.031 -5.902 1.00 96.38 118 PHE A C 1
ATOM 985 O 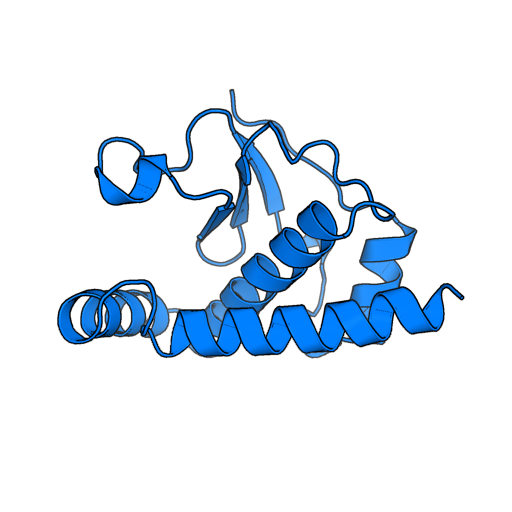O . PHE A 1 118 ? -8.378 0.725 -5.370 1.00 96.38 118 PHE A O 1
ATOM 992 N N . ALA A 1 119 ? -6.287 0.475 -6.188 1.00 96.25 119 ALA A N 1
ATOM 993 C CA . ALA A 1 119 ? -5.830 1.828 -5.895 1.00 96.25 119 ALA A CA 1
ATOM 994 C C . ALA A 1 119 ? -6.677 2.887 -6.610 1.00 96.25 119 ALA A C 1
ATOM 996 O O . ALA A 1 119 ? -7.188 3.774 -5.939 1.00 96.25 119 ALA A O 1
ATOM 997 N N . ASP A 1 120 ? -6.916 2.743 -7.915 1.00 95.94 120 ASP A N 1
ATOM 998 C CA . ASP A 1 120 ? -7.702 3.683 -8.726 1.00 95.94 120 ASP A CA 1
ATOM 999 C C . ASP A 1 120 ? -9.116 3.875 -8.161 1.00 95.94 120 ASP A C 1
ATOM 1001 O O . ASP A 1 120 ? -9.570 4.996 -7.937 1.00 95.94 120 ASP A O 1
ATOM 1005 N N . ARG A 1 121 ? -9.805 2.770 -7.840 1.00 95.81 121 ARG A N 1
ATOM 1006 C CA . ARG A 1 121 ? -11.164 2.829 -7.278 1.00 95.81 121 ARG A CA 1
ATOM 1007 C C . ARG A 1 121 ? -11.208 3.535 -5.927 1.00 95.81 121 ARG A C 1
ATOM 1009 O O . ARG A 1 121 ? -12.130 4.309 -5.677 1.00 95.81 121 ARG A O 1
ATOM 1016 N N . LEU A 1 122 ? -10.241 3.252 -5.056 1.00 95.50 122 LEU A N 1
ATOM 1017 C CA . LEU A 1 122 ? -10.173 3.873 -3.735 1.00 95.50 122 LEU A CA 1
ATOM 1018 C C . LEU A 1 122 ? -9.735 5.326 -3.808 1.00 95.50 122 LEU A C 1
ATOM 1020 O O . LEU A 1 122 ? -10.240 6.132 -3.042 1.00 95.50 122 LEU A O 1
ATOM 1024 N N . MET A 1 123 ? -8.839 5.666 -4.731 1.00 94.88 123 MET A N 1
ATOM 1025 C CA . MET A 1 123 ? -8.442 7.038 -5.021 1.00 94.88 123 MET A CA 1
ATOM 1026 C C . MET A 1 123 ? -9.651 7.877 -5.413 1.00 94.88 123 MET A C 1
ATOM 1028 O O . MET A 1 123 ? -9.902 8.918 -4.809 1.00 94.88 123 MET A O 1
ATOM 1032 N N . ASP A 1 124 ? -10.432 7.405 -6.382 1.00 94.12 124 ASP A N 1
ATOM 1033 C CA . ASP A 1 124 ? -11.634 8.109 -6.822 1.00 94.12 124 ASP A CA 1
ATOM 1034 C C . ASP A 1 124 ? -12.638 8.278 -5.683 1.00 94.12 124 ASP A C 1
ATOM 1036 O O . ASP A 1 124 ? -13.234 9.339 -5.540 1.00 94.12 124 ASP A O 1
ATOM 1040 N N . GLN A 1 125 ? -12.823 7.253 -4.849 1.00 95.25 125 GLN A N 1
ATOM 1041 C CA . GLN A 1 125 ? -13.718 7.348 -3.700 1.00 95.25 125 GLN A CA 1
ATOM 1042 C C . GLN A 1 125 ? -13.191 8.312 -2.630 1.00 95.25 125 GLN A C 1
ATOM 1044 O O . GLN A 1 125 ? -13.907 9.217 -2.224 1.00 95.25 125 GLN A O 1
ATOM 1049 N N . TYR A 1 126 ? -11.930 8.171 -2.231 1.00 95.25 126 TYR A N 1
ATOM 1050 C CA . TYR A 1 126 ? -11.303 8.971 -1.185 1.00 95.25 126 TYR A CA 1
ATOM 1051 C C . TYR A 1 126 ? -11.296 10.463 -1.509 1.00 95.25 126 TYR A C 1
ATOM 1053 O O . TYR A 1 126 ? -11.554 11.279 -0.631 1.00 95.25 126 TYR A O 1
ATOM 1061 N N . PHE A 1 127 ? -11.007 10.835 -2.759 1.00 93.19 127 PHE A N 1
ATOM 1062 C CA . PHE A 1 127 ? -11.018 12.244 -3.145 1.00 93.19 127 PHE A CA 1
ATOM 1063 C C . PHE A 1 127 ? -12.435 12.796 -3.314 1.00 93.19 127 PHE A C 1
ATOM 1065 O O . PHE A 1 127 ? -12.639 13.943 -2.943 1.00 93.19 127 PHE A O 1
ATOM 1072 N N . ARG A 1 128 ? -13.408 11.992 -3.768 1.00 93.50 128 ARG A N 1
ATOM 1073 C CA . ARG A 1 128 ? -14.824 12.406 -3.792 1.00 93.50 128 ARG A CA 1
ATOM 1074 C C . ARG A 1 128 ? -15.387 12.659 -2.397 1.00 93.50 128 ARG A C 1
ATOM 1076 O O . ARG A 1 128 ? -16.123 13.613 -2.212 1.00 93.50 128 ARG A O 1
ATOM 1083 N N . ASP A 1 129 ? -15.032 11.834 -1.414 1.00 92.38 129 ASP A N 1
ATOM 1084 C CA . ASP A 1 129 ? -15.517 11.984 -0.032 1.00 92.38 129 ASP A CA 1
ATOM 1085 C C . ASP A 1 129 ? -14.929 13.219 0.684 1.00 92.38 129 ASP A C 1
ATOM 1087 O O . ASP A 1 129 ? -15.325 13.534 1.807 1.00 92.38 129 ASP A O 1
ATOM 1091 N N . ARG A 1 130 ? -13.940 13.885 0.073 1.00 85.06 130 ARG A N 1
ATOM 1092 C CA . ARG A 1 130 ? -13.244 15.061 0.619 1.00 85.06 130 ARG A CA 1
ATOM 1093 C C . ARG A 1 130 ? -13.621 16.377 -0.067 1.00 85.06 130 ARG A C 1
ATOM 1095 O O . ARG A 1 130 ? -13.116 17.414 0.368 1.00 85.06 130 ARG A O 1
ATOM 1102 N N . GLU A 1 131 ? -14.431 16.324 -1.122 1.00 77.31 131 GLU A N 1
ATOM 1103 C CA . GLU A 1 131 ? -15.045 17.485 -1.788 1.00 77.31 131 GLU A CA 1
ATOM 1104 C C . GLU A 1 131 ? -16.316 17.928 -1.052 1.00 77.31 131 GLU A C 1
ATOM 1106 O O . GLU A 1 131 ? -16.507 19.159 -0.928 1.00 77.31 131 GLU A O 1
#

Foldseek 3Di:
DKAWADDDPLLVVLCVVPPVLLPDLVQATEIEDCAAPPNVPVVRVPDQWDEDQRYIYGYNVCPPPDLVDLVSQLSVQLNSLVNSQCVVPVPCSVVLQVVQCVVPNDVPRPSNVSSNVRSVVVSVVSVVVVD

pLDDT: mean 90.38, std 5.33, range [62.16, 96.81]